Protein AF-A0A8J4R1T1-F1 (afdb_monomer_lite)

Secondary structure (DSSP, 8-state):
------------SSTTTTS-EEEEETTEEEEPPPHHHHHHHHHHHHHHHTT-SS---EE--SS-SSTTSSTTSTT--HHHHHHHHHHHHHHS--BTTB---EE---TT--SSS-GGGS-HHHHHHHHHHH--

Radius of gyration: 18.18 Å; chains: 1; bounding box: 49×25×58 Å

Sequence (132 aa):
MKGNGEKGERLTGGVTAQRKIHEHNKQVSLMRTMPDENKGFAEFIANKLYKSSSKICVCLPQKGFSALDVQGMPFYDLEATTTLINEPQRLIQTNEDRQDHYCLLTRACLIGAKAAEVSHAELELFRYGCYR

Foldseek 3Di:
DDDPPPQDFDQDPDPCRPWGWDPPDPVDIDTADDLVVLLVVLVVVLVVVVPDPAAAEDEADPAADAPQCHPPHSRPDPNSNVSNRVNNVVRNDCDPVRNRPHPPDDPPPPNPDDPVPCDVVSVVCVVVRRPD

pLDDT: mean 70.07, std 22.18, range [29.12, 97.0]

Organism: NCBI:txid60419

Structure (mmCIF, N/CA/C/O backbone):
data_AF-A0A8J4R1T1-F1
#
_entry.id   AF-A0A8J4R1T1-F1
#
loop_
_atom_site.group_PDB
_atom_site.id
_atom_site.type_symbol
_atom_site.label_atom_id
_atom_site.label_alt_id
_atom_site.label_comp_id
_atom_site.label_asym_id
_atom_site.label_entity_id
_atom_site.label_seq_id
_atom_site.pdbx_PDB_ins_code
_atom_site.Cartn_x
_atom_site.Cartn_y
_atom_site.Cartn_z
_atom_site.occupancy
_atom_site.B_iso_or_equiv
_atom_site.auth_seq_id
_atom_site.auth_comp_id
_atom_site.auth_asym_id
_atom_site.auth_atom_id
_atom_site.pdbx_PDB_model_num
ATOM 1 N N . MET A 1 1 ? 9.159 -6.091 -38.121 1.00 41.66 1 MET A N 1
ATOM 2 C CA . MET A 1 1 ? 10.026 -6.641 -37.055 1.00 41.66 1 MET A CA 1
ATOM 3 C C . MET A 1 1 ? 11.017 -5.574 -36.626 1.00 41.66 1 MET A C 1
ATOM 5 O O . MET A 1 1 ? 11.559 -4.907 -37.496 1.00 41.66 1 MET A O 1
ATOM 9 N N . LYS A 1 2 ? 11.278 -5.529 -35.314 1.00 34.31 2 LYS A N 1
ATOM 10 C CA . LYS A 1 2 ? 12.291 -4.760 -34.568 1.00 34.31 2 LYS A CA 1
ATOM 11 C C . LYS A 1 2 ? 11.867 -3.399 -34.012 1.00 34.31 2 LYS A C 1
ATOM 13 O O . LYS A 1 2 ? 11.555 -2.465 -34.737 1.00 34.31 2 LYS A O 1
ATOM 18 N N . GLY A 1 3 ? 11.941 -3.353 -32.685 1.00 29.12 3 GLY A N 1
ATOM 19 C CA . GLY A 1 3 ? 11.836 -2.177 -31.838 1.00 29.12 3 GLY A CA 1
ATOM 20 C C . GLY A 1 3 ? 11.421 -2.553 -30.415 1.00 29.12 3 GLY A C 1
ATOM 21 O O . GLY A 1 3 ? 10.490 -1.954 -29.896 1.00 29.12 3 GLY A O 1
ATOM 22 N N . ASN A 1 4 ? 12.038 -3.583 -29.812 1.00 33.50 4 ASN A N 1
ATOM 23 C CA . ASN A 1 4 ? 11.850 -3.876 -28.388 1.00 33.50 4 ASN A CA 1
ATOM 24 C C . ASN A 1 4 ? 12.400 -2.685 -27.598 1.00 33.50 4 ASN A C 1
ATOM 26 O O . ASN A 1 4 ? 13.606 -2.453 -27.584 1.00 33.50 4 ASN A O 1
ATOM 30 N N . GLY A 1 5 ? 11.504 -1.908 -26.993 1.00 33.84 5 GLY A N 1
ATOM 31 C CA . GLY A 1 5 ? 11.857 -0.828 -26.086 1.00 33.84 5 GLY A CA 1
ATOM 32 C C . GLY A 1 5 ? 12.301 -1.404 -24.749 1.00 33.84 5 GLY A C 1
ATOM 33 O O . GLY A 1 5 ? 11.493 -1.534 -23.834 1.00 33.84 5 GLY A O 1
ATOM 34 N N . GLU A 1 6 ? 13.579 -1.751 -24.643 1.00 42.53 6 GLU A N 1
ATOM 35 C CA . GLU A 1 6 ? 14.243 -1.981 -23.364 1.00 42.53 6 GLU A CA 1
ATOM 36 C C . GLU A 1 6 ? 14.293 -0.640 -22.616 1.00 42.53 6 GLU A C 1
ATOM 38 O O . GLU A 1 6 ? 15.135 0.219 -22.877 1.00 42.53 6 GLU A O 1
ATOM 43 N N . LYS A 1 7 ? 13.323 -0.401 -21.724 1.00 42.12 7 LYS A N 1
ATOM 44 C CA . LYS A 1 7 ? 13.373 0.746 -20.812 1.00 42.12 7 LYS A CA 1
ATOM 45 C C . LYS A 1 7 ? 14.429 0.448 -19.753 1.00 42.12 7 LYS A C 1
ATOM 47 O O . LYS A 1 7 ? 14.192 -0.346 -18.848 1.00 42.12 7 LYS A O 1
ATOM 52 N N . GLY A 1 8 ? 15.597 1.059 -19.943 1.00 41.41 8 GLY A N 1
ATOM 53 C CA . GLY A 1 8 ? 16.798 0.861 -19.145 1.00 41.41 8 GLY A CA 1
ATOM 54 C C . GLY A 1 8 ? 16.576 1.103 -17.656 1.00 41.41 8 GLY A C 1
ATOM 55 O O . GLY A 1 8 ? 16.234 2.202 -17.222 1.00 41.41 8 GLY A O 1
ATOM 56 N N . GLU A 1 9 ? 16.814 0.054 -16.883 1.00 48.34 9 GLU A N 1
ATOM 57 C CA . GLU A 1 9 ? 16.991 0.094 -15.441 1.00 48.34 9 GLU A CA 1
ATOM 58 C C . GLU A 1 9 ? 18.320 0.819 -15.153 1.00 48.34 9 GLU A C 1
ATOM 60 O O . GLU A 1 9 ? 19.384 0.383 -15.595 1.00 48.34 9 GLU A O 1
ATOM 65 N N . ARG A 1 10 ? 18.277 1.987 -14.496 1.00 51.31 10 ARG A N 1
ATOM 66 C CA . ARG A 1 10 ? 19.480 2.775 -14.175 1.00 51.31 10 ARG A CA 1
ATOM 67 C C . ARG A 1 10 ? 19.805 2.641 -12.689 1.00 51.31 10 ARG A C 1
ATOM 69 O O . ARG A 1 10 ? 19.069 3.153 -11.851 1.00 51.31 10 ARG A O 1
ATOM 76 N N . LEU A 1 11 ? 20.939 2.019 -12.376 1.00 51.34 11 LEU A N 1
ATOM 77 C CA . LEU A 1 11 ? 21.507 1.990 -11.025 1.00 51.34 11 LEU A CA 1
ATOM 78 C C . LEU A 1 11 ? 22.225 3.327 -10.760 1.00 51.34 11 LEU A C 1
ATOM 80 O O . LEU A 1 11 ? 23.216 3.639 -11.419 1.00 51.34 11 LEU A O 1
ATOM 84 N N . THR A 1 12 ? 21.717 4.161 -9.847 1.00 47.91 12 THR A N 1
ATOM 85 C CA . THR A 1 12 ? 22.292 5.489 -9.543 1.00 47.91 12 THR A CA 1
ATOM 86 C C . THR A 1 12 ? 23.113 5.466 -8.254 1.00 47.91 12 THR A C 1
ATOM 88 O O . THR A 1 12 ? 22.539 5.260 -7.194 1.00 47.91 12 THR A O 1
ATOM 91 N N . GLY A 1 13 ? 24.423 5.734 -8.295 1.00 44.62 13 GLY A N 1
ATOM 92 C CA . GLY A 1 13 ? 25.269 5.817 -7.091 1.00 44.62 13 GLY A CA 1
ATOM 93 C C . GLY A 1 13 ? 24.776 6.866 -6.076 1.00 44.62 13 GLY A C 1
ATOM 94 O O . GLY A 1 13 ? 24.790 8.057 -6.365 1.00 44.62 13 GLY A O 1
ATOM 95 N N . GLY A 1 14 ? 24.324 6.411 -4.903 1.00 56.72 14 GLY A N 1
ATOM 96 C CA . GLY A 1 14 ? 23.713 7.189 -3.815 1.00 56.72 14 GLY A CA 1
ATOM 97 C C . GLY A 1 14 ? 22.928 6.277 -2.853 1.00 56.72 14 GLY A C 1
ATOM 98 O O . GLY A 1 14 ? 22.893 5.067 -3.059 1.00 56.72 14 GLY A O 1
ATOM 99 N N . VAL A 1 15 ? 22.253 6.823 -1.828 1.00 62.31 15 VAL A N 1
ATOM 100 C CA . VAL A 1 15 ? 21.403 6.066 -0.859 1.00 62.31 15 VAL A CA 1
ATOM 101 C C . VAL A 1 15 ? 20.328 5.197 -1.550 1.00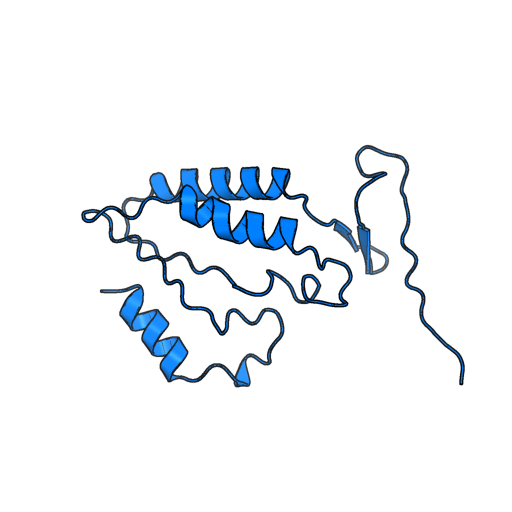 62.31 15 VAL A C 1
ATOM 103 O O . VAL A 1 15 ? 19.800 4.251 -0.976 1.00 62.31 15 VAL A O 1
ATOM 106 N N . THR A 1 16 ? 20.045 5.473 -2.821 1.00 60.56 16 THR A N 1
ATOM 107 C CA . THR A 1 16 ? 19.065 4.791 -3.669 1.00 60.56 16 THR A CA 1
ATOM 108 C C . THR A 1 16 ? 19.680 3.790 -4.657 1.00 60.56 16 THR A C 1
ATOM 110 O O . THR A 1 16 ? 18.952 3.215 -5.461 1.00 60.56 16 THR A O 1
ATOM 113 N N . ALA A 1 17 ? 20.999 3.560 -4.621 1.00 63.00 17 ALA A N 1
ATOM 114 C CA . ALA A 1 17 ? 21.745 2.840 -5.664 1.00 63.00 17 ALA A CA 1
ATOM 115 C C . ALA A 1 17 ? 21.340 1.390 -5.904 1.00 63.00 17 ALA A C 1
ATOM 117 O O . ALA A 1 17 ? 21.618 0.853 -6.972 1.00 63.00 17 ALA A O 1
ATOM 118 N N . GLN A 1 18 ? 20.684 0.770 -4.929 1.00 78.62 18 GLN A N 1
ATOM 119 C CA . GLN A 1 18 ? 20.233 -0.620 -4.990 1.00 78.62 18 GLN A CA 1
ATOM 120 C C . GLN A 1 18 ? 18.703 -0.722 -5.061 1.00 78.62 18 GLN A C 1
ATOM 122 O O . GLN A 1 18 ? 18.132 -1.785 -4.836 1.00 78.62 18 GLN A O 1
ATOM 127 N N . ARG A 1 19 ? 18.013 0.392 -5.328 1.00 87.12 19 ARG A N 1
ATOM 128 C CA . ARG A 1 19 ? 16.550 0.455 -5.358 1.00 87.12 19 ARG A CA 1
ATOM 129 C C . ARG A 1 19 ? 16.047 0.320 -6.787 1.00 87.12 19 ARG A C 1
ATOM 131 O O . ARG A 1 19 ? 16.652 0.834 -7.723 1.00 87.12 19 ARG A O 1
ATOM 138 N N . LYS A 1 20 ? 14.893 -0.325 -6.946 1.00 89.00 20 LYS A N 1
ATOM 139 C CA . LYS A 1 20 ? 14.223 -0.442 -8.242 1.00 89.00 20 LYS A CA 1
ATOM 140 C C . LYS A 1 20 ? 13.599 0.901 -8.623 1.00 89.00 20 LYS A C 1
ATOM 142 O O . LYS A 1 20 ? 12.664 1.357 -7.961 1.00 89.00 20 LYS A O 1
ATOM 147 N N . ILE A 1 21 ? 14.126 1.528 -9.673 1.00 91.56 21 ILE A N 1
ATOM 148 C CA . ILE A 1 21 ? 13.680 2.832 -10.175 1.00 91.56 21 ILE A CA 1
ATOM 149 C C . ILE A 1 21 ? 12.979 2.659 -11.522 1.00 91.56 21 ILE A C 1
ATOM 151 O O . ILE A 1 21 ? 13.470 1.964 -12.407 1.00 91.56 21 ILE A O 1
ATOM 155 N N . HIS A 1 22 ? 11.841 3.326 -11.688 1.00 90.62 22 HIS A N 1
ATOM 156 C CA . HIS A 1 22 ? 11.111 3.399 -12.947 1.00 90.62 22 HIS A CA 1
ATOM 157 C C . HIS A 1 22 ? 11.025 4.850 -13.424 1.00 90.62 22 HIS A C 1
ATOM 159 O O . HIS A 1 22 ? 10.413 5.689 -12.764 1.00 90.62 22 HIS A O 1
ATOM 165 N N . GLU A 1 23 ? 11.609 5.155 -14.583 1.00 92.75 23 GLU A N 1
ATOM 166 C CA . GLU A 1 23 ? 11.481 6.473 -15.208 1.00 92.75 23 GLU A CA 1
ATOM 167 C C . GLU A 1 23 ? 10.068 6.628 -15.792 1.00 92.75 23 GLU A C 1
ATOM 169 O O . GLU A 1 23 ? 9.731 6.039 -16.822 1.00 92.75 23 GLU A O 1
ATOM 174 N N . HIS A 1 24 ? 9.227 7.416 -15.119 1.00 89.69 24 HIS A N 1
ATOM 175 C CA . HIS A 1 24 ? 7.885 7.724 -15.604 1.00 89.69 24 HIS A CA 1
ATOM 176 C C . HIS A 1 24 ? 7.953 8.731 -16.760 1.00 89.69 24 HIS A C 1
ATOM 178 O O . HIS A 1 24 ? 7.275 8.571 -17.776 1.00 89.69 24 HIS A O 1
ATOM 184 N N . ASN A 1 25 ? 8.806 9.750 -16.619 1.00 91.75 25 ASN A N 1
ATOM 185 C CA . ASN A 1 25 ? 9.167 10.697 -17.670 1.00 91.75 25 ASN A CA 1
ATOM 186 C C . ASN A 1 25 ? 10.559 11.307 -17.391 1.00 91.75 25 ASN A C 1
ATOM 188 O O . ASN A 1 25 ? 11.153 11.051 -16.347 1.00 91.75 25 ASN A O 1
ATOM 192 N N . LYS A 1 26 ? 11.048 12.177 -18.287 1.00 92.81 26 LYS A N 1
ATOM 193 C CA . LYS A 1 26 ? 12.388 12.794 -18.179 1.00 92.81 26 LYS A CA 1
ATOM 194 C C . LYS A 1 26 ? 12.632 13.587 -16.885 1.00 92.81 26 LYS A C 1
ATOM 196 O O . LYS A 1 26 ? 13.782 13.843 -16.545 1.00 92.81 26 LYS A O 1
ATOM 201 N N . GLN A 1 27 ? 11.574 14.034 -16.210 1.00 94.69 27 GLN A N 1
ATOM 202 C CA . GLN A 1 27 ? 11.637 14.842 -14.987 1.00 94.69 27 GLN A CA 1
ATOM 203 C C . GLN A 1 27 ? 11.247 14.052 -13.729 1.00 94.69 27 GLN A C 1
ATOM 205 O O . GLN A 1 27 ? 11.523 14.506 -12.623 1.00 94.69 27 GLN A O 1
ATOM 210 N N . VAL A 1 28 ? 10.600 12.891 -13.877 1.00 93.12 28 VAL A N 1
ATOM 211 C CA . VAL A 1 28 ? 9.990 12.138 -12.777 1.00 93.12 28 VAL A CA 1
ATOM 212 C C . VAL A 1 28 ? 10.388 10.674 -12.856 1.00 93.12 28 VAL A C 1
ATOM 214 O O . VAL A 1 28 ? 10.076 9.961 -13.812 1.00 93.12 28 VAL A O 1
ATOM 217 N N . SER A 1 29 ? 11.015 10.209 -11.783 1.00 92.81 29 SER A N 1
ATOM 218 C CA . SER A 1 29 ? 11.308 8.800 -11.548 1.00 92.81 29 SER A CA 1
ATOM 219 C C . SER A 1 29 ? 10.569 8.319 -10.307 1.00 92.81 29 SER A C 1
ATOM 221 O O . SER A 1 29 ? 10.487 9.027 -9.306 1.00 92.81 29 SER A O 1
ATOM 223 N N . LEU A 1 30 ? 10.022 7.113 -10.385 1.00 93.56 30 LEU A N 1
ATOM 224 C CA . LEU A 1 30 ? 9.352 6.428 -9.290 1.00 93.56 30 LEU A CA 1
ATOM 225 C C . LEU A 1 30 ? 10.312 5.409 -8.680 1.00 93.56 30 LEU A C 1
ATOM 227 O O . LEU A 1 30 ? 11.119 4.817 -9.394 1.00 93.56 30 LEU A O 1
ATOM 231 N N . MET A 1 31 ? 10.188 5.153 -7.382 1.00 93.88 31 MET A N 1
ATOM 232 C CA . MET A 1 31 ? 10.978 4.151 -6.668 1.00 93.88 31 MET A CA 1
ATOM 233 C C . MET A 1 31 ? 10.062 3.096 -6.063 1.00 93.88 31 MET A C 1
ATOM 235 O O . MET A 1 31 ? 9.051 3.438 -5.448 1.00 93.88 31 MET A O 1
ATOM 239 N N . ARG A 1 32 ? 10.426 1.819 -6.206 1.00 93.75 32 ARG A N 1
ATOM 240 C CA . ARG A 1 32 ? 9.698 0.743 -5.536 1.00 93.75 32 ARG A CA 1
ATOM 241 C C . ARG A 1 32 ? 9.988 0.760 -4.037 1.00 93.75 32 ARG A C 1
ATOM 243 O O . ARG A 1 32 ? 11.147 0.811 -3.611 1.00 93.75 32 ARG A O 1
ATOM 250 N N . THR A 1 33 ? 8.916 0.698 -3.258 1.00 94.25 33 THR A N 1
ATOM 251 C CA . THR A 1 33 ? 8.959 0.497 -1.811 1.00 94.25 33 THR A CA 1
ATOM 252 C C . THR A 1 33 ? 9.324 -0.946 -1.470 1.00 94.25 33 THR A C 1
ATOM 254 O O . THR A 1 33 ? 8.933 -1.874 -2.177 1.00 94.25 33 THR A O 1
ATOM 257 N N . MET A 1 34 ? 10.092 -1.122 -0.401 1.00 94.06 34 MET A N 1
ATOM 258 C CA . MET A 1 34 ? 10.529 -2.418 0.117 1.00 94.06 34 MET A CA 1
ATOM 259 C C . MET A 1 34 ? 9.538 -2.949 1.165 1.00 94.06 34 MET A C 1
ATOM 261 O O . MET A 1 34 ? 8.814 -2.154 1.772 1.00 94.06 34 MET A O 1
ATOM 265 N N . PRO A 1 35 ? 9.526 -4.265 1.444 1.00 95.19 35 PRO A N 1
ATOM 266 C CA . PRO A 1 35 ? 8.670 -4.844 2.482 1.00 95.19 35 PRO A CA 1
ATOM 267 C C . PRO A 1 35 ? 8.793 -4.147 3.846 1.00 95.19 35 PRO A C 1
ATOM 269 O O . PRO A 1 35 ? 7.782 -3.834 4.470 1.00 95.19 35 PRO A O 1
ATOM 272 N N . ASP A 1 36 ? 10.008 -3.818 4.289 1.00 94.94 36 ASP A N 1
ATOM 273 C CA . ASP A 1 36 ? 10.212 -3.163 5.589 1.00 94.94 36 ASP A CA 1
ATOM 274 C C . ASP A 1 36 ? 9.694 -1.719 5.633 1.00 94.94 36 ASP A C 1
ATOM 276 O O . ASP A 1 36 ? 9.164 -1.274 6.650 1.00 94.94 36 ASP A O 1
ATOM 280 N N . GLU A 1 37 ? 9.754 -0.995 4.516 1.00 95.50 37 GLU A N 1
ATOM 281 C CA . GLU A 1 37 ? 9.121 0.324 4.416 1.00 95.50 37 GLU A CA 1
ATOM 282 C C . GLU A 1 37 ? 7.597 0.200 4.453 1.00 95.50 37 GLU A C 1
ATOM 284 O O . GLU A 1 37 ? 6.927 0.999 5.105 1.00 95.50 37 GLU A O 1
ATOM 289 N N . ASN A 1 38 ? 7.046 -0.838 3.813 1.00 96.06 38 ASN A N 1
ATOM 290 C CA . ASN A 1 38 ? 5.614 -1.114 3.836 1.00 96.06 38 ASN A CA 1
ATOM 291 C C . ASN A 1 38 ? 5.111 -1.443 5.254 1.00 96.06 38 ASN A C 1
ATOM 293 O O . ASN A 1 38 ? 4.017 -1.001 5.609 1.00 96.06 38 ASN A O 1
ATOM 297 N N . LYS A 1 39 ? 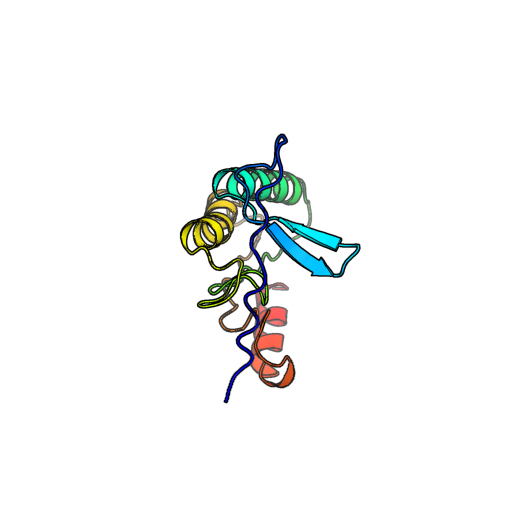5.912 -2.128 6.087 1.00 96.38 39 LYS A N 1
ATOM 298 C CA . LYS A 1 39 ? 5.629 -2.286 7.530 1.00 96.38 39 LYS A CA 1
ATOM 299 C C . LYS A 1 39 ? 5.552 -0.925 8.223 1.00 96.38 39 LYS A C 1
ATOM 301 O O . LYS A 1 39 ? 4.570 -0.637 8.901 1.00 96.38 39 LYS A O 1
ATOM 306 N N . GLY A 1 40 ? 6.533 -0.053 7.980 1.00 97.00 40 GLY A N 1
ATOM 307 C CA . GLY A 1 40 ? 6.536 1.310 8.519 1.00 97.00 40 GLY A CA 1
ATOM 308 C C . GLY A 1 40 ? 5.311 2.130 8.093 1.00 97.00 40 GLY A C 1
ATOM 309 O O . GLY A 1 40 ? 4.736 2.861 8.901 1.00 97.00 40 GLY A O 1
ATOM 310 N N . PHE A 1 41 ? 4.846 1.978 6.848 1.00 95.75 41 PHE A N 1
ATOM 311 C CA . PHE A 1 41 ? 3.606 2.612 6.389 1.00 95.75 41 PHE A CA 1
ATOM 312 C C . PHE A 1 41 ? 2.377 2.057 7.105 1.00 95.75 41 PHE A C 1
ATOM 314 O O . PHE A 1 41 ? 1.520 2.835 7.524 1.00 95.75 41 PHE A O 1
ATOM 321 N N . ALA A 1 42 ? 2.297 0.739 7.282 1.00 93.69 42 ALA A N 1
ATOM 322 C CA . ALA A 1 42 ? 1.208 0.102 8.009 1.00 93.69 42 ALA A CA 1
ATOM 323 C C . ALA A 1 42 ? 1.134 0.590 9.463 1.00 93.69 42 ALA A C 1
ATOM 325 O O . ALA A 1 42 ? 0.061 0.978 9.923 1.00 93.69 42 ALA A O 1
ATOM 326 N N . GLU A 1 43 ? 2.272 0.665 10.156 1.00 94.88 43 GLU A N 1
ATOM 327 C CA . GLU A 1 43 ? 2.371 1.222 11.510 1.00 94.88 43 GLU A CA 1
ATOM 328 C C . GLU A 1 43 ? 1.952 2.688 11.558 1.00 94.88 43 GLU A C 1
ATOM 330 O O . GLU A 1 43 ? 1.185 3.094 12.434 1.00 94.88 43 GLU A O 1
ATOM 335 N N . PHE A 1 44 ? 2.414 3.499 10.607 1.00 95.25 44 PHE A N 1
ATOM 336 C CA . PHE A 1 44 ? 2.030 4.903 10.526 1.00 95.25 44 PHE A CA 1
ATOM 337 C C . PHE A 1 44 ? 0.516 5.072 10.341 1.00 95.25 44 PHE A C 1
ATOM 339 O O . PHE A 1 44 ? -0.104 5.863 11.056 1.00 95.25 44 PHE A O 1
ATOM 346 N N . ILE A 1 45 ? -0.082 4.314 9.416 1.00 91.00 45 ILE A N 1
ATOM 347 C CA . ILE A 1 45 ? -1.522 4.341 9.144 1.00 91.00 45 ILE A CA 1
ATOM 348 C C . ILE A 1 45 ? -2.289 3.879 10.384 1.00 91.00 45 ILE A C 1
ATOM 350 O O . ILE A 1 45 ? -3.133 4.623 10.883 1.00 91.00 45 ILE A O 1
ATOM 354 N N . ALA A 1 46 ? -1.958 2.712 10.939 1.00 88.75 46 ALA A N 1
ATOM 355 C CA . ALA A 1 46 ? -2.635 2.151 12.105 1.00 88.75 46 ALA A CA 1
ATOM 356 C C . ALA A 1 46 ? -2.611 3.110 13.304 1.00 88.75 46 ALA A C 1
ATOM 358 O O . ALA A 1 46 ? -3.646 3.369 13.917 1.00 88.75 46 ALA A O 1
ATOM 359 N N . ASN A 1 47 ? -1.462 3.734 13.577 1.00 89.88 47 ASN A N 1
ATOM 360 C CA . ASN A 1 47 ? -1.318 4.721 14.648 1.00 89.88 47 ASN A CA 1
ATOM 361 C C . ASN A 1 47 ? -2.203 5.960 14.462 1.00 89.88 47 ASN A C 1
ATOM 363 O O . ASN A 1 47 ? -2.585 6.605 15.444 1.00 89.88 47 ASN A O 1
ATOM 367 N N . LYS A 1 48 ? -2.505 6.342 13.217 1.00 88.75 48 LYS A N 1
ATOM 368 C CA . LYS A 1 48 ? -3.424 7.448 12.922 1.00 88.75 48 LYS A CA 1
ATOM 369 C C . LYS A 1 48 ? -4.873 7.019 13.096 1.00 88.75 48 LYS A C 1
ATOM 371 O O . LYS A 1 48 ? -5.624 7.747 13.740 1.00 88.75 48 LYS A O 1
ATOM 376 N N . LEU A 1 49 ? -5.242 5.846 12.586 1.00 85.38 49 LEU A N 1
ATOM 377 C CA . LEU A 1 49 ? -6.605 5.324 12.703 1.00 85.38 49 LEU A CA 1
ATOM 378 C C . LEU A 1 49 ? -6.985 5.059 14.162 1.00 85.38 49 LEU A C 1
ATOM 380 O O . LEU A 1 49 ? -8.066 5.447 14.589 1.00 85.38 49 LEU A O 1
ATOM 384 N N . TYR A 1 50 ? -6.051 4.543 14.964 1.00 84.00 50 TYR A N 1
ATOM 385 C CA . TYR A 1 50 ? -6.244 4.316 16.397 1.00 84.00 50 TYR A CA 1
ATOM 386 C C . TYR A 1 50 ? -6.683 5.574 17.173 1.00 84.00 50 TYR A C 1
ATOM 388 O O . TYR A 1 50 ? -7.423 5.488 18.157 1.00 84.00 50 TYR A O 1
ATOM 396 N N . LYS A 1 51 ? -6.242 6.759 16.729 1.00 84.19 51 LYS A N 1
ATOM 397 C CA . LYS A 1 51 ? -6.559 8.054 17.357 1.00 84.19 51 LYS A CA 1
ATOM 398 C C . LYS A 1 51 ? -7.905 8.631 16.917 1.00 84.19 51 LYS A C 1
ATOM 400 O O . LYS A 1 51 ? -8.317 9.655 17.456 1.00 84.19 51 LYS A O 1
ATOM 405 N N . SER A 1 52 ? -8.567 8.022 15.937 1.00 81.06 52 SER A N 1
ATOM 406 C CA . SER A 1 52 ? -9.886 8.455 15.492 1.00 81.06 52 SER A CA 1
ATOM 407 C C . SER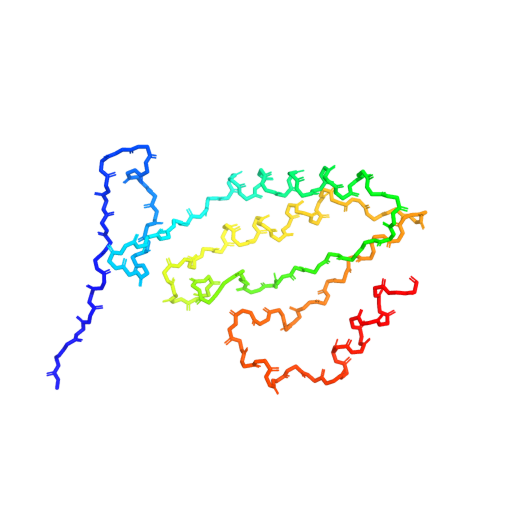 A 1 52 ? -10.957 8.108 16.522 1.00 81.06 52 SER A C 1
ATOM 409 O O . SER A 1 52 ? -10.937 7.040 17.131 1.00 81.06 52 SER A O 1
ATOM 411 N N . SER A 1 53 ? -11.920 9.012 16.686 1.00 77.19 53 SER A N 1
ATOM 412 C CA . SER A 1 53 ? -13.140 8.808 17.474 1.00 77.19 53 SER A CA 1
ATOM 413 C C . SER A 1 53 ? -14.356 8.421 16.622 1.00 77.19 53 SER A C 1
ATOM 415 O O . SER A 1 53 ? -15.428 8.177 17.166 1.00 77.19 53 SER A O 1
ATOM 417 N N . SER A 1 54 ? -14.212 8.395 15.293 1.00 74.75 54 SER A N 1
ATOM 418 C CA . SER A 1 54 ? -15.275 8.039 14.343 1.00 74.75 54 SER A CA 1
ATOM 419 C C . SER A 1 54 ? -15.052 6.643 13.769 1.00 74.75 54 SER A C 1
ATOM 421 O O . SER A 1 54 ? -13.900 6.232 13.627 1.00 74.75 54 SER A O 1
ATOM 423 N N . LYS A 1 55 ? -16.143 5.960 13.386 1.00 73.19 55 LYS A N 1
ATOM 424 C CA . LYS A 1 55 ? -16.090 4.683 12.653 1.00 73.19 55 LYS A CA 1
ATOM 425 C C . LYS A 1 55 ? -15.290 4.854 11.357 1.00 73.19 55 LYS A C 1
ATOM 427 O O . LYS A 1 55 ? -15.541 5.803 10.609 1.00 73.19 55 LYS A O 1
ATOM 432 N N . ILE A 1 56 ? -14.353 3.946 11.089 1.00 73.19 56 ILE A N 1
ATOM 433 C CA . ILE A 1 56 ? -13.510 3.976 9.889 1.00 73.19 56 ILE A CA 1
ATOM 434 C C . ILE A 1 56 ? -13.608 2.653 9.138 1.00 73.19 56 ILE A C 1
ATOM 436 O O . ILE A 1 56 ? -13.635 1.577 9.719 1.00 73.19 56 ILE A O 1
ATOM 440 N N . CYS A 1 57 ? -13.593 2.744 7.813 1.00 74.81 57 CYS A N 1
ATOM 441 C CA . CYS A 1 57 ? -13.539 1.598 6.923 1.00 74.81 57 CYS A CA 1
ATOM 442 C C . CYS A 1 57 ? -12.214 1.623 6.155 1.00 74.81 57 CYS A C 1
ATOM 444 O O . CYS A 1 57 ? -11.919 2.606 5.471 1.00 74.81 57 CYS A O 1
ATOM 446 N N . VAL A 1 58 ? -11.414 0.559 6.254 1.00 74.94 58 VAL A N 1
ATOM 447 C CA . VAL A 1 58 ? -10.160 0.417 5.495 1.00 74.94 58 VAL A CA 1
ATOM 448 C C . VAL A 1 58 ? -10.347 -0.632 4.412 1.00 74.94 58 VAL A C 1
ATOM 450 O O . VAL A 1 58 ? -10.734 -1.764 4.695 1.00 74.94 58 VAL A O 1
ATOM 453 N N . CYS A 1 59 ? -10.060 -0.248 3.170 1.00 76.94 59 CYS A N 1
ATOM 454 C CA . CYS A 1 59 ? -10.170 -1.116 2.002 1.00 76.94 59 CYS A CA 1
ATOM 455 C C . CYS A 1 59 ? -8.784 -1.372 1.428 1.00 76.94 59 CYS A C 1
ATOM 457 O O . CYS A 1 59 ? -8.056 -0.427 1.120 1.00 76.94 59 CYS A O 1
ATOM 459 N N . LEU A 1 60 ? -8.428 -2.647 1.291 1.00 78.00 60 LEU A N 1
ATOM 460 C CA . LEU A 1 60 ? -7.115 -3.068 0.818 1.00 78.00 60 LEU A CA 1
ATOM 461 C C . LEU A 1 60 ? -7.261 -3.888 -0.471 1.00 78.00 60 LEU A C 1
ATOM 463 O O . LEU A 1 60 ? -8.028 -4.856 -0.486 1.00 78.00 60 LEU A O 1
ATOM 467 N N . PRO A 1 61 ? -6.529 -3.541 -1.545 1.00 78.12 61 PRO A N 1
ATOM 468 C CA . PRO A 1 61 ? -6.508 -4.337 -2.764 1.00 78.12 61 PRO A CA 1
ATOM 469 C C . PRO A 1 61 ? -5.901 -5.714 -2.504 1.00 78.12 61 PRO A C 1
ATOM 471 O O . PRO A 1 61 ? -4.915 -5.833 -1.790 1.00 78.12 61 PRO A O 1
ATOM 474 N N . GLN A 1 62 ? -6.422 -6.754 -3.159 1.00 75.50 62 GLN A N 1
ATOM 475 C CA . GLN A 1 62 ? -5.857 -8.108 -3.051 1.00 75.50 62 GLN A CA 1
ATOM 476 C C . GLN A 1 62 ? -4.746 -8.407 -4.068 1.00 75.50 62 GLN A C 1
ATOM 478 O O . GLN A 1 62 ? -4.020 -9.383 -3.909 1.00 75.50 62 GLN A O 1
ATOM 483 N N . LYS A 1 63 ? -4.648 -7.625 -5.152 1.00 75.12 63 LYS A N 1
ATOM 484 C CA . LYS A 1 63 ? -3.821 -7.968 -6.328 1.00 75.12 63 LYS A CA 1
ATOM 485 C C . LYS A 1 63 ? -2.688 -6.987 -6.635 1.00 75.12 63 LYS A C 1
ATOM 487 O O . LYS A 1 63 ? -1.939 -7.246 -7.570 1.00 75.12 63 LYS A O 1
ATOM 492 N N . GLY A 1 64 ? -2.585 -5.884 -5.896 1.00 81.25 64 GLY A N 1
ATOM 493 C CA . GLY A 1 64 ? -1.591 -4.838 -6.144 1.00 81.25 64 GLY A CA 1
ATOM 494 C C . GLY A 1 64 ? -2.116 -3.434 -5.866 1.00 81.25 64 GLY A C 1
ATOM 495 O O . GLY A 1 64 ? -3.317 -3.179 -5.950 1.00 81.25 64 GLY A O 1
ATOM 496 N N . PHE A 1 65 ? -1.204 -2.514 -5.548 1.00 86.69 65 PHE A N 1
ATOM 497 C CA . PHE A 1 65 ? -1.531 -1.124 -5.195 1.00 86.69 65 PHE A CA 1
ATOM 498 C C . PHE A 1 65 ? -1.320 -0.127 -6.337 1.00 86.69 65 PHE A C 1
ATOM 500 O O . PHE A 1 65 ? -1.488 1.077 -6.153 1.00 86.69 65 PHE A O 1
ATOM 507 N N . SER A 1 66 ? -0.912 -0.577 -7.521 1.00 87.25 66 SER A N 1
ATOM 508 C CA . SER A 1 66 ? -0.773 0.306 -8.675 1.00 87.25 66 SER A CA 1
ATOM 509 C C . SER A 1 66 ? -0.842 -0.460 -9.988 1.00 87.25 66 SER A C 1
ATOM 511 O O . SER A 1 66 ? -0.610 -1.665 -10.021 1.00 87.25 66 SER A O 1
ATOM 513 N N . ALA A 1 67 ? -1.037 0.259 -11.094 1.00 87.19 67 ALA A N 1
ATOM 514 C CA . ALA A 1 67 ? -0.918 -0.316 -12.433 1.00 87.19 67 ALA A CA 1
ATOM 515 C C . ALA A 1 67 ? 0.505 -0.834 -12.731 1.00 87.19 67 ALA A C 1
ATOM 517 O O . ALA A 1 67 ? 0.689 -1.617 -13.656 1.00 87.19 67 ALA A O 1
ATOM 518 N N . LEU A 1 68 ? 1.512 -0.398 -11.961 1.00 88.31 68 LEU A N 1
ATOM 519 C CA . LEU A 1 68 ? 2.884 -0.898 -12.051 1.00 88.31 68 LEU A CA 1
ATOM 520 C C . LEU A 1 68 ? 3.125 -2.119 -11.148 1.00 88.31 68 LEU A C 1
ATOM 522 O O . LEU A 1 68 ? 4.138 -2.792 -11.313 1.00 88.31 68 LEU A O 1
ATOM 526 N N . ASP A 1 69 ? 2.218 -2.401 -10.213 1.00 89.12 69 ASP A N 1
ATOM 527 C CA . ASP A 1 69 ? 2.325 -3.432 -9.176 1.00 89.12 69 ASP A CA 1
ATOM 528 C C . ASP A 1 69 ? 1.410 -4.622 -9.489 1.00 89.12 69 ASP A C 1
ATOM 530 O O . ASP A 1 69 ? 0.570 -5.028 -8.695 1.00 89.12 69 ASP A O 1
ATOM 534 N N . VAL A 1 70 ? 1.536 -5.142 -10.709 1.00 88.12 70 VAL A N 1
ATOM 535 C CA . VAL A 1 70 ? 0.806 -6.314 -11.209 1.00 88.12 70 VAL A CA 1
ATOM 536 C C . VAL A 1 70 ? 1.749 -7.170 -12.044 1.00 88.12 70 VAL A C 1
ATOM 538 O O . VAL A 1 70 ? 2.722 -6.657 -12.594 1.00 88.12 70 VAL A O 1
ATOM 541 N N . GLN A 1 71 ? 1.483 -8.472 -12.154 1.00 87.12 71 GLN A N 1
ATOM 542 C CA . GLN A 1 71 ? 2.386 -9.410 -12.825 1.00 87.12 71 GLN A CA 1
ATOM 543 C C . GLN A 1 71 ? 2.834 -8.910 -14.210 1.00 87.12 71 GLN A C 1
ATOM 545 O O . GLN A 1 71 ? 2.018 -8.526 -15.044 1.00 87.12 71 GLN A O 1
ATOM 550 N N . GLY A 1 72 ? 4.149 -8.929 -14.450 1.00 88.62 72 GLY A N 1
ATOM 551 C CA . GLY A 1 72 ? 4.762 -8.456 -15.697 1.00 88.62 72 GLY A CA 1
ATOM 552 C C . GLY A 1 72 ? 5.045 -6.950 -15.753 1.00 88.62 72 GLY A C 1
ATOM 553 O O . GLY A 1 72 ? 5.662 -6.497 -16.714 1.00 88.62 72 GLY A O 1
ATOM 554 N N . MET A 1 73 ? 4.648 -6.179 -14.737 1.00 90.62 73 MET A N 1
ATOM 555 C CA . MET A 1 73 ? 4.910 -4.739 -14.659 1.00 90.62 73 MET A CA 1
ATOM 556 C C . MET A 1 73 ? 6.141 -4.403 -13.800 1.00 90.62 73 MET A C 1
ATOM 558 O O . MET A 1 73 ? 6.575 -5.219 -12.979 1.00 90.62 73 MET A O 1
ATOM 562 N N . PRO A 1 74 ? 6.725 -3.194 -13.955 1.00 90.31 74 PRO A N 1
ATOM 563 C CA . PRO A 1 74 ? 8.010 -2.852 -13.352 1.00 90.31 74 PRO A CA 1
ATOM 564 C C . PRO A 1 74 ? 8.052 -2.943 -11.829 1.00 90.31 74 PRO A C 1
ATOM 566 O O . PRO A 1 74 ? 9.115 -3.198 -11.287 1.00 90.31 74 PRO A O 1
ATOM 569 N N . PHE A 1 75 ? 6.949 -2.741 -11.114 1.00 93.50 75 PHE A N 1
ATOM 570 C CA . PHE A 1 75 ? 6.916 -2.748 -9.646 1.00 93.50 75 PHE A CA 1
ATOM 571 C C . PHE A 1 75 ? 6.301 -4.013 -9.054 1.00 93.50 75 PHE A C 1
ATOM 573 O O . PHE A 1 75 ? 6.165 -4.079 -7.833 1.00 93.50 75 PHE A O 1
ATOM 580 N N . TYR A 1 76 ? 6.010 -5.020 -9.885 1.00 91.75 76 TYR A N 1
ATOM 581 C CA . TYR A 1 76 ? 5.503 -6.296 -9.402 1.00 91.75 76 TYR A CA 1
ATOM 582 C C . TYR A 1 76 ? 6.465 -6.927 -8.403 1.00 91.75 76 TYR A C 1
ATOM 584 O O . TYR A 1 76 ? 7.595 -7.286 -8.745 1.00 91.75 76 TYR A O 1
ATOM 592 N N . ASP A 1 77 ? 5.983 -7.043 -7.174 1.00 91.88 77 ASP A N 1
ATOM 593 C CA . ASP A 1 77 ? 6.677 -7.658 -6.056 1.00 91.88 77 ASP A CA 1
ATOM 594 C C . ASP A 1 77 ? 5.619 -8.242 -5.115 1.00 91.88 77 ASP A C 1
ATOM 596 O O . ASP A 1 77 ? 4.856 -7.511 -4.471 1.00 91.88 77 ASP A O 1
ATOM 600 N N . LEU A 1 78 ? 5.542 -9.573 -5.084 1.00 91.81 78 LEU A N 1
ATOM 601 C CA . LEU A 1 78 ? 4.543 -10.290 -4.301 1.00 91.81 78 LEU A CA 1
ATOM 602 C C . LEU A 1 78 ? 4.771 -10.115 -2.796 1.00 91.81 78 LEU A C 1
ATOM 604 O O . LEU A 1 78 ? 3.800 -9.995 -2.050 1.00 91.81 78 LEU A O 1
ATOM 608 N N . GLU A 1 79 ? 6.027 -10.073 -2.351 1.00 94.25 79 GLU A N 1
ATOM 609 C CA . GLU A 1 79 ? 6.375 -9.933 -0.938 1.00 94.25 79 GLU A CA 1
ATOM 610 C C . GLU A 1 79 ? 6.025 -8.531 -0.443 1.00 94.25 79 GLU A C 1
ATOM 612 O O . GLU A 1 79 ? 5.321 -8.381 0.559 1.00 94.25 79 GLU A O 1
ATOM 617 N N . ALA A 1 80 ? 6.435 -7.497 -1.183 1.00 93.12 80 ALA A N 1
ATOM 618 C CA . ALA A 1 80 ? 6.122 -6.117 -0.834 1.00 93.12 80 ALA A CA 1
ATOM 619 C C . ALA A 1 80 ? 4.602 -5.877 -0.810 1.00 93.12 80 ALA A C 1
ATOM 621 O O . ALA A 1 80 ? 4.090 -5.277 0.139 1.00 93.12 80 ALA A O 1
ATOM 622 N N . THR A 1 81 ? 3.875 -6.386 -1.812 1.00 91.62 81 THR A N 1
ATOM 623 C CA . THR A 1 81 ? 2.409 -6.268 -1.896 1.00 91.62 81 THR A CA 1
ATOM 624 C C . THR A 1 81 ? 1.726 -6.962 -0.726 1.00 91.62 81 THR A C 1
ATOM 626 O O . THR A 1 81 ? 0.918 -6.349 -0.031 1.00 91.62 81 THR A O 1
ATOM 629 N N . THR A 1 82 ? 2.085 -8.221 -0.468 1.00 91.56 82 THR A N 1
ATOM 630 C CA . THR A 1 82 ? 1.505 -9.014 0.624 1.00 91.56 82 THR A CA 1
ATOM 631 C C . THR A 1 82 ? 1.795 -8.378 1.979 1.00 91.56 82 THR A C 1
ATOM 633 O O . THR A 1 82 ? 0.910 -8.315 2.826 1.00 91.56 82 THR A O 1
ATOM 636 N N . THR A 1 83 ? 2.995 -7.827 2.170 1.00 94.62 83 THR A N 1
ATOM 637 C CA . THR A 1 83 ? 3.360 -7.121 3.406 1.00 94.62 83 THR A CA 1
ATOM 638 C C . THR A 1 83 ? 2.464 -5.907 3.640 1.00 94.62 83 THR A C 1
ATOM 640 O O . THR A 1 83 ? 1.936 -5.734 4.735 1.00 94.62 83 THR A O 1
ATOM 643 N N . LEU A 1 84 ? 2.226 -5.091 2.607 1.00 92.06 84 LEU A N 1
ATOM 644 C CA . LEU A 1 84 ? 1.378 -3.901 2.728 1.00 92.06 84 LEU A CA 1
ATOM 645 C C . LEU A 1 84 ? -0.114 -4.236 2.900 1.00 92.06 84 LEU A C 1
ATOM 647 O O . LEU A 1 84 ? -0.863 -3.402 3.397 1.00 92.06 84 LEU A O 1
ATOM 651 N N . ILE A 1 85 ? -0.555 -5.435 2.515 1.00 89.56 85 ILE A N 1
ATOM 652 C CA . ILE A 1 85 ? -1.919 -5.917 2.782 1.00 89.56 85 ILE A CA 1
ATOM 653 C C . ILE A 1 85 ? -2.027 -6.457 4.212 1.00 89.56 85 ILE A C 1
ATOM 655 O O . ILE A 1 85 ? -2.937 -6.084 4.950 1.00 89.56 85 ILE A O 1
ATOM 659 N N . ASN A 1 86 ? -1.091 -7.316 4.614 1.00 90.50 86 ASN A N 1
ATOM 660 C CA . ASN A 1 86 ? -1.194 -8.076 5.857 1.00 90.50 86 ASN A CA 1
ATOM 661 C C . ASN A 1 86 ? -0.850 -7.241 7.096 1.00 90.50 86 ASN A C 1
ATOM 663 O O . ASN A 1 86 ? -1.463 -7.422 8.146 1.00 90.50 86 ASN A O 1
ATOM 667 N N . GLU A 1 87 ? 0.117 -6.325 7.011 1.00 93.06 87 GLU A N 1
ATOM 668 C CA . GLU A 1 87 ? 0.531 -5.545 8.183 1.00 93.06 87 GLU A CA 1
ATOM 669 C C . GLU A 1 87 ? -0.563 -4.597 8.686 1.00 93.06 87 GLU A C 1
ATOM 671 O O . GLU A 1 87 ? -0.827 -4.611 9.890 1.00 93.06 87 GLU A O 1
ATOM 676 N N . PRO A 1 88 ? -1.280 -3.834 7.833 1.00 88.38 88 PRO A N 1
ATOM 677 C CA . PRO A 1 88 ? -2.420 -3.058 8.303 1.00 88.38 88 PRO A CA 1
ATOM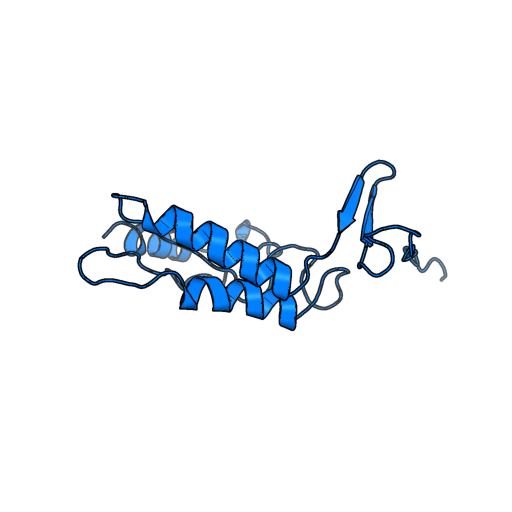 678 C C . PRO A 1 88 ? -3.493 -3.946 8.934 1.00 88.38 88 PRO A C 1
ATOM 680 O O . PRO A 1 88 ? -3.969 -3.597 10.009 1.00 88.38 88 PRO A O 1
ATOM 683 N N . GLN A 1 89 ? -3.803 -5.105 8.326 1.00 85.44 89 GLN A N 1
ATOM 684 C CA . GLN A 1 89 ? -4.762 -6.090 8.856 1.00 85.44 89 GLN A CA 1
ATOM 685 C C . GLN A 1 89 ? -4.393 -6.584 10.260 1.00 85.44 89 GLN A C 1
ATOM 687 O O . GLN A 1 89 ? -5.262 -6.807 11.100 1.00 85.44 89 GLN A O 1
ATOM 692 N N . ARG A 1 90 ? -3.095 -6.762 10.519 1.00 87.88 90 ARG A N 1
ATOM 693 C CA . ARG A 1 90 ? -2.576 -7.182 11.823 1.00 87.88 90 ARG A CA 1
ATOM 694 C C . ARG A 1 90 ? -2.637 -6.061 12.861 1.00 87.88 90 ARG A C 1
ATOM 696 O O . ARG A 1 90 ? -2.845 -6.332 14.041 1.00 87.88 90 ARG A O 1
ATOM 703 N N . LEU A 1 91 ? -2.377 -4.824 12.440 1.00 88.81 91 LEU A N 1
ATOM 704 C CA . LEU A 1 91 ? -2.173 -3.685 13.336 1.00 88.81 91 LEU A CA 1
ATOM 705 C C . LEU A 1 91 ? -3.460 -2.948 13.705 1.00 88.81 91 LEU A C 1
ATOM 707 O O . LEU A 1 91 ? -3.568 -2.449 14.825 1.00 88.81 91 LEU A O 1
ATOM 711 N N . ILE A 1 92 ? -4.428 -2.851 12.795 1.00 82.06 92 ILE A N 1
ATOM 712 C CA . ILE A 1 92 ? -5.703 -2.193 13.086 1.00 82.06 92 ILE A CA 1
ATOM 713 C C . ILE A 1 92 ? -6.611 -3.264 13.717 1.00 82.06 92 ILE A C 1
ATOM 715 O O . ILE A 1 92 ? -7.079 -4.187 13.059 1.00 82.06 92 ILE A O 1
ATOM 719 N N . GLN A 1 93 ? -6.794 -3.221 15.034 1.00 64.50 93 GLN A N 1
ATOM 720 C CA . GLN A 1 93 ? -7.635 -4.194 15.735 1.00 64.50 93 GLN A CA 1
ATOM 721 C C . GLN A 1 93 ? -9.111 -3.859 15.505 1.00 64.50 93 GLN A C 1
ATOM 723 O O . GLN A 1 93 ? -9.535 -2.744 15.796 1.00 64.50 93 GLN A O 1
ATOM 728 N N . THR A 1 94 ? -9.907 -4.821 15.037 1.00 59.72 94 THR A N 1
ATOM 729 C CA . THR A 1 94 ? -11.369 -4.701 15.072 1.00 59.72 94 THR A CA 1
ATOM 730 C C . THR A 1 94 ? -11.825 -4.844 16.516 1.00 59.72 94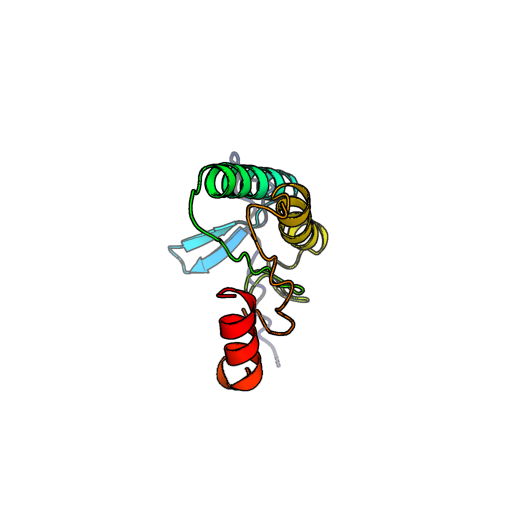 THR A C 1
ATOM 732 O O . THR A 1 94 ? -11.647 -5.916 17.095 1.00 59.72 94 THR A O 1
ATOM 735 N N . ASN A 1 95 ? -12.391 -3.801 17.115 1.00 50.75 95 ASN A N 1
ATOM 736 C CA . ASN A 1 95 ? -12.963 -3.900 18.456 1.00 50.75 95 ASN A CA 1
ATOM 737 C C . ASN A 1 95 ? -14.492 -3.813 18.364 1.00 50.75 95 ASN A C 1
ATOM 739 O O . ASN A 1 95 ? -15.008 -3.045 17.566 1.00 50.75 95 ASN A O 1
ATOM 743 N N . GLU A 1 96 ? -15.245 -4.578 19.151 1.00 50.94 96 GLU A N 1
ATOM 744 C CA . GLU A 1 96 ? -16.718 -4.592 19.049 1.00 50.94 96 GLU A CA 1
ATOM 745 C C . GLU A 1 96 ? -17.337 -3.205 19.338 1.00 50.94 96 GLU A C 1
ATOM 747 O O . GLU A 1 96 ? -18.340 -2.837 18.727 1.00 50.94 96 GLU A O 1
ATOM 752 N N . ASP A 1 97 ? -16.667 -2.391 20.165 1.00 51.06 97 ASP A N 1
ATOM 753 C CA . ASP A 1 97 ? -17.056 -1.009 20.501 1.00 51.06 97 ASP A CA 1
ATOM 754 C C . ASP A 1 97 ? -16.647 0.036 19.446 1.00 51.06 97 ASP A C 1
ATOM 756 O O . ASP A 1 97 ? -17.192 1.142 19.392 1.00 51.06 97 ASP A O 1
ATOM 760 N N . ARG A 1 98 ? -15.677 -0.301 18.589 1.00 53.50 98 ARG A N 1
ATOM 761 C CA . ARG A 1 98 ? -15.254 0.499 17.436 1.00 53.50 98 ARG A CA 1
ATOM 762 C C . ARG A 1 98 ? -15.371 -0.397 16.222 1.00 53.50 98 ARG A C 1
ATOM 764 O O . ARG A 1 98 ? -14.410 -1.080 15.889 1.00 53.50 98 ARG A O 1
ATOM 771 N N . GLN A 1 99 ? -16.546 -0.412 15.591 1.00 45.81 99 GLN A N 1
ATOM 772 C CA . GLN A 1 99 ? -16.767 -1.072 14.299 1.00 45.81 99 GLN A CA 1
ATOM 773 C C . GLN A 1 99 ? -15.871 -0.443 13.220 1.00 45.81 99 GLN A C 1
ATOM 775 O O . GLN A 1 99 ? -16.325 0.266 12.326 1.00 45.81 99 GLN A O 1
ATOM 780 N N . ASP A 1 100 ? -14.576 -0.708 13.313 1.00 48.22 100 ASP A N 1
ATOM 781 C CA . ASP A 1 100 ? -13.604 -0.563 12.260 1.00 48.22 100 ASP A CA 1
ATOM 782 C C . ASP A 1 100 ? -13.832 -1.786 11.378 1.00 48.22 100 ASP A C 1
ATOM 784 O O . ASP A 1 100 ? -13.141 -2.801 11.463 1.00 48.22 100 ASP A O 1
ATOM 788 N N . HIS A 1 101 ? -14.925 -1.764 10.613 1.00 49.53 101 HIS A N 1
ATOM 789 C CA . HIS A 1 101 ? -15.195 -2.827 9.664 1.00 49.53 101 HIS A CA 1
ATOM 790 C C . HIS A 1 101 ? -14.072 -2.801 8.629 1.00 49.53 101 HIS A C 1
ATOM 792 O O . HIS A 1 101 ? -14.007 -1.921 7.766 1.00 49.53 101 HIS A O 1
ATOM 798 N N . TYR A 1 102 ? -13.192 -3.800 8.685 1.00 50.50 102 TYR A N 1
ATOM 799 C CA . TYR A 1 102 ? -12.416 -4.159 7.513 1.00 50.50 102 TYR A CA 1
ATOM 800 C C . TYR A 1 102 ? -13.392 -4.621 6.456 1.00 50.50 102 TYR A C 1
ATOM 802 O O . TYR A 1 102 ? -13.866 -5.759 6.451 1.00 50.50 102 TYR A O 1
ATOM 810 N N . CYS A 1 103 ? -13.667 -3.735 5.514 1.00 45.75 103 CYS A N 1
ATOM 811 C CA . CYS A 1 103 ? -14.225 -4.163 4.263 1.00 45.75 103 CYS A CA 1
ATOM 812 C C . CYS A 1 103 ? -13.078 -4.835 3.498 1.00 45.75 103 CYS A C 1
ATOM 814 O O . CYS A 1 103 ? -12.389 -4.229 2.684 1.00 45.75 103 CYS A O 1
ATOM 816 N N . LEU A 1 104 ? -12.880 -6.132 3.765 1.00 43.72 104 LEU A N 1
ATOM 817 C CA . LEU A 1 104 ? -12.060 -7.032 2.943 1.00 43.72 104 LEU A CA 1
ATOM 818 C C . LEU A 1 104 ? -12.599 -7.152 1.506 1.00 43.72 104 LEU A C 1
ATOM 820 O O . LEU A 1 104 ? -12.038 -7.871 0.676 1.00 43.72 104 LEU A O 1
ATOM 824 N N . LEU A 1 105 ? -13.686 -6.447 1.183 1.00 41.62 105 LEU A N 1
ATOM 825 C CA . LEU A 1 105 ? -14.092 -6.224 -0.182 1.00 41.62 105 LEU A CA 1
ATOM 826 C C . LEU A 1 105 ? -13.067 -5.314 -0.827 1.00 41.62 105 LEU A C 1
ATOM 828 O O . LEU A 1 105 ? -13.099 -4.095 -0.720 1.00 41.62 105 LEU A O 1
ATOM 832 N N . THR A 1 106 ? -12.198 -5.938 -1.598 1.00 39.88 106 THR A N 1
ATOM 833 C CA . THR A 1 106 ? -12.115 -5.533 -2.988 1.00 39.88 106 THR A CA 1
ATOM 834 C C . THR A 1 106 ? -11.498 -6.654 -3.816 1.00 39.88 106 THR A C 1
ATOM 836 O O . THR A 1 106 ? -10.328 -6.644 -4.194 1.00 39.88 106 THR A O 1
ATOM 839 N N . ARG A 1 107 ? -12.369 -7.578 -4.244 1.00 38.22 107 ARG A N 1
ATOM 840 C CA . ARG A 1 107 ? -12.186 -8.250 -5.542 1.00 38.22 107 ARG A CA 1
ATOM 841 C C . ARG A 1 107 ? -11.991 -7.230 -6.687 1.00 38.22 107 ARG A C 1
ATOM 843 O O . ARG A 1 107 ? -11.460 -7.606 -7.727 1.00 38.22 107 ARG A O 1
ATOM 850 N N . ALA A 1 108 ? -12.344 -5.957 -6.460 1.00 40.03 108 ALA A N 1
ATOM 851 C CA . ALA A 1 108 ? -12.323 -4.868 -7.428 1.00 40.03 108 ALA A CA 1
ATOM 852 C C . ALA A 1 108 ? -11.628 -3.560 -6.956 1.00 40.03 108 ALA A C 1
ATOM 854 O O . ALA A 1 108 ? -12.059 -2.474 -7.337 1.00 40.03 108 ALA A O 1
ATOM 855 N N . CYS A 1 109 ? -10.546 -3.595 -6.164 1.00 37.59 109 CYS A N 1
ATOM 856 C CA . CYS A 1 109 ? -9.696 -2.399 -6.002 1.00 37.59 109 CYS A CA 1
ATOM 857 C C . CYS A 1 109 ? -8.814 -2.375 -7.243 1.00 37.59 109 CYS A C 1
ATOM 859 O O . CYS A 1 109 ? -7.715 -2.924 -7.306 1.00 37.59 109 CYS A O 1
ATOM 861 N N . LEU A 1 110 ? -9.437 -1.888 -8.305 1.00 42.03 110 LEU A N 1
ATOM 862 C CA . LEU A 1 110 ? -8.939 -1.910 -9.656 1.00 42.03 110 LEU A CA 1
ATOM 863 C C . LEU A 1 110 ? -8.049 -0.701 -9.845 1.00 42.03 110 LEU A C 1
ATOM 865 O O . LEU A 1 110 ? -8.420 0.260 -10.512 1.00 42.03 110 LEU A O 1
ATOM 869 N N . ILE A 1 111 ? -6.828 -0.776 -9.336 1.00 42.91 111 ILE A N 1
ATOM 870 C CA . ILE A 1 111 ? -5.765 0.007 -9.954 1.00 42.91 111 ILE A CA 1
ATOM 871 C C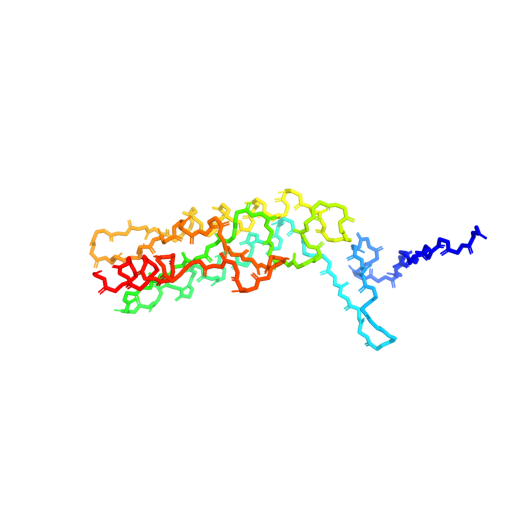 . ILE A 1 111 ? -5.315 -0.793 -11.181 1.00 42.91 111 ILE A C 1
ATOM 873 O O . ILE A 1 111 ? -4.235 -1.368 -11.206 1.00 42.91 111 ILE A O 1
ATOM 877 N N . GLY A 1 112 ? -6.215 -0.929 -12.169 1.00 40.69 112 GLY A N 1
ATOM 878 C CA . GLY A 1 112 ? -5.909 -1.627 -13.419 1.00 40.69 112 GLY A CA 1
ATOM 879 C C . GLY A 1 112 ? -7.058 -2.243 -14.225 1.00 40.69 112 GLY A C 1
ATOM 880 O O . GLY A 1 112 ? -6.876 -2.378 -15.431 1.00 40.69 112 GLY A O 1
ATOM 881 N N . ALA A 1 113 ? -8.225 -2.588 -13.661 1.00 39.03 113 ALA A N 1
ATOM 882 C CA . ALA A 1 113 ? -9.384 -2.848 -14.531 1.00 39.03 113 ALA A CA 1
ATOM 883 C C . ALA A 1 113 ? -10.147 -1.552 -14.769 1.00 39.03 113 ALA A C 1
ATOM 885 O O . ALA A 1 113 ? -10.142 -0.637 -13.943 1.00 39.03 113 ALA A O 1
ATOM 886 N N . LYS A 1 114 ? -10.755 -1.451 -15.948 1.00 31.19 114 LYS A N 1
ATOM 887 C CA . LYS A 1 114 ? -11.608 -0.323 -16.302 1.00 31.19 114 LYS A CA 1
ATOM 888 C C . LYS A 1 114 ? -12.581 -0.077 -15.148 1.00 31.19 114 LYS A C 1
ATOM 890 O O . LYS A 1 114 ? -13.326 -0.976 -14.773 1.00 31.19 114 LYS A O 1
ATOM 895 N N . ALA A 1 115 ? -12.630 1.154 -14.643 1.00 38.66 115 ALA A N 1
ATOM 896 C CA . ALA A 1 115 ? -13.622 1.590 -13.655 1.00 38.66 115 ALA A CA 1
ATOM 897 C C . ALA A 1 115 ? -15.084 1.295 -14.080 1.00 38.66 115 ALA A C 1
ATOM 899 O O . ALA A 1 115 ? -15.987 1.342 -13.256 1.00 38.66 115 ALA A O 1
ATOM 900 N N . ALA A 1 116 ? -15.311 0.964 -15.356 1.00 36.84 116 ALA A N 1
ATOM 901 C CA . ALA A 1 116 ? -16.594 0.588 -15.936 1.00 36.84 116 ALA A CA 1
ATOM 902 C C . ALA A 1 116 ? -17.075 -0.847 -15.620 1.00 36.84 116 ALA A C 1
ATOM 904 O O . ALA A 1 116 ? -18.190 -1.185 -16.000 1.00 36.84 116 ALA A O 1
ATOM 905 N N . GLU A 1 117 ? -16.270 -1.695 -14.971 1.00 39.66 117 GLU A N 1
ATOM 906 C CA . GLU A 1 117 ? -16.646 -3.091 -14.664 1.00 39.66 117 GLU A CA 1
ATOM 907 C C . GLU A 1 117 ? -17.030 -3.323 -13.195 1.00 39.66 117 GLU A C 1
ATOM 909 O O . GLU A 1 117 ? -17.452 -4.423 -12.846 1.00 39.66 117 GLU A O 1
ATOM 914 N N . VAL A 1 118 ? -16.935 -2.301 -12.334 1.00 45.28 118 VAL A N 1
ATOM 915 C CA . VAL A 1 118 ? -17.451 -2.398 -10.962 1.00 45.28 118 VAL A CA 1
ATOM 916 C C . VAL A 1 118 ? -18.966 -2.286 -11.024 1.00 45.28 118 VAL A C 1
ATOM 918 O O . VAL A 1 118 ? -19.511 -1.247 -11.407 1.00 45.28 118 VAL A O 1
ATOM 921 N N . SER A 1 119 ? -19.660 -3.365 -10.675 1.00 45.69 119 SER A N 1
ATOM 922 C CA . SER A 1 119 ? -21.119 -3.356 -10.686 1.00 45.69 119 SER A CA 1
ATOM 923 C C . SER A 1 119 ? -21.648 -2.375 -9.634 1.00 45.69 119 SER A C 1
ATOM 925 O O . SER A 1 119 ? -21.062 -2.206 -8.563 1.00 45.69 119 SER A O 1
ATOM 927 N N . HIS A 1 120 ? -22.796 -1.744 -9.902 1.00 51.03 120 HIS A N 1
ATOM 928 C CA . HIS A 1 120 ? -23.460 -0.874 -8.923 1.00 51.03 120 HIS A CA 1
ATOM 929 C C . HIS A 1 120 ? -23.688 -1.597 -7.580 1.00 51.03 120 HIS A C 1
ATOM 931 O O . HIS A 1 120 ? -23.568 -0.992 -6.520 1.00 51.03 120 HIS A O 1
ATOM 937 N N . ALA A 1 121 ? -23.900 -2.917 -7.626 1.00 49.72 121 ALA A N 1
ATOM 938 C CA . ALA A 1 121 ? -24.044 -3.780 -6.458 1.00 49.72 121 ALA A CA 1
ATOM 939 C C . ALA A 1 121 ? -22.776 -3.863 -5.581 1.00 49.72 121 ALA A C 1
ATOM 941 O O . ALA A 1 121 ? -22.886 -3.924 -4.359 1.00 49.72 121 ALA A O 1
ATOM 942 N N . GLU A 1 122 ? -21.572 -3.828 -6.162 1.00 49.56 122 GLU A N 1
ATOM 943 C CA . GLU A 1 122 ? -20.315 -3.812 -5.394 1.00 49.56 122 GLU A CA 1
ATOM 944 C C . GLU A 1 122 ? -20.085 -2.460 -4.700 1.00 49.56 122 GLU A C 1
ATOM 946 O O . GLU A 1 122 ? -19.606 -2.422 -3.565 1.00 49.56 122 GLU A O 1
ATOM 951 N N . LEU A 1 123 ? -20.491 -1.353 -5.337 1.00 52.94 123 LEU A N 1
ATOM 952 C CA . LEU A 1 123 ? -20.481 -0.014 -4.730 1.00 52.94 123 LEU A CA 1
ATOM 953 C C . LEU A 1 123 ? -21.547 0.137 -3.632 1.00 52.94 123 LEU A C 1
ATOM 955 O O . LEU A 1 123 ? -21.315 0.826 -2.635 1.00 52.94 123 LEU A O 1
ATOM 959 N N . GLU A 1 124 ? -22.703 -0.510 -3.780 1.00 52.00 124 GLU A N 1
ATOM 960 C CA . GLU A 1 124 ? -23.721 -0.547 -2.731 1.00 52.00 124 GLU A CA 1
ATOM 961 C C . GLU A 1 124 ? -23.284 -1.397 -1.538 1.00 52.00 124 GLU A C 1
ATOM 963 O O . GLU A 1 124 ? -23.400 -0.929 -0.412 1.00 52.00 124 GLU A O 1
ATOM 968 N N . LEU A 1 125 ? -22.697 -2.581 -1.738 1.00 50.09 125 LEU A N 1
ATOM 969 C CA . LEU A 1 125 ? -22.105 -3.373 -0.647 1.00 50.09 125 LEU A CA 1
ATOM 970 C C . LEU A 1 125 ? -21.033 -2.588 0.127 1.00 50.09 125 LEU A C 1
ATOM 972 O O . LEU A 1 125 ? -20.986 -2.666 1.354 1.00 50.09 125 LEU A O 1
ATOM 976 N N . PHE A 1 126 ? -20.228 -1.778 -0.567 1.00 49.94 126 PHE A N 1
ATOM 977 C CA . PHE A 1 126 ? -19.278 -0.851 0.054 1.00 49.94 126 PHE A CA 1
ATOM 978 C C . PHE A 1 126 ? -19.984 0.212 0.916 1.00 49.94 126 PHE A C 1
ATOM 980 O O . PHE A 1 126 ? -19.608 0.436 2.067 1.00 49.94 126 PHE A O 1
ATOM 987 N N . ARG A 1 127 ? -21.057 0.832 0.402 1.00 48.09 127 ARG A N 1
ATOM 988 C CA . ARG A 1 127 ? -21.871 1.795 1.165 1.00 48.09 127 ARG A CA 1
ATOM 989 C C . ARG A 1 127 ? -22.580 1.158 2.362 1.00 48.09 127 ARG A C 1
ATOM 991 O O . ARG A 1 127 ? -22.582 1.749 3.436 1.00 48.09 127 ARG A O 1
ATOM 998 N N . TYR A 1 128 ? -23.161 -0.028 2.198 1.00 47.41 128 TYR A N 1
ATOM 999 C CA . TYR A 1 128 ? -23.925 -0.717 3.239 1.00 47.41 128 TYR A CA 1
ATOM 1000 C C . TYR A 1 128 ? -23.035 -1.365 4.312 1.00 47.41 128 TYR A C 1
ATOM 1002 O O . TYR A 1 128 ? -23.464 -1.462 5.460 1.00 47.41 128 TYR A O 1
ATOM 1010 N N . GLY A 1 129 ? -21.809 -1.780 3.971 1.00 46.84 129 GLY A N 1
ATOM 1011 C CA . GLY A 1 129 ? -20.861 -2.398 4.905 1.00 46.84 129 GLY A CA 1
ATOM 1012 C C . GLY A 1 129 ? -20.082 -1.404 5.776 1.00 46.84 129 GLY A C 1
ATOM 1013 O O . GLY A 1 129 ? -19.817 -1.700 6.940 1.00 46.84 129 GLY A O 1
ATOM 1014 N N . CYS A 1 130 ? -19.745 -0.220 5.247 1.00 41.00 130 CYS A N 1
ATOM 1015 C CA . CYS A 1 130 ? -18.973 0.793 5.979 1.00 41.00 130 CYS A CA 1
ATOM 1016 C C . CYS A 1 130 ? -19.831 1.754 6.840 1.00 41.00 130 CYS A C 1
ATOM 1018 O O . CYS A 1 130 ? -19.271 2.448 7.683 1.00 41.00 130 CYS A O 1
ATOM 1020 N N . TYR A 1 131 ? -21.158 1.832 6.638 1.00 39.03 131 TYR A N 1
ATOM 1021 C CA . TYR A 1 131 ? -22.049 2.798 7.323 1.00 39.03 131 TYR A CA 1
ATOM 1022 C C . TYR A 1 131 ? -23.145 2.186 8.215 1.00 39.03 131 TYR A C 1
ATOM 1024 O O . TYR A 1 131 ? -24.016 2.922 8.681 1.00 39.03 131 TYR A O 1
ATOM 1032 N N . ARG A 1 132 ? -23.129 0.874 8.476 1.00 43.41 132 ARG A N 1
ATOM 1033 C CA . ARG A 1 132 ? -23.961 0.288 9.543 1.00 43.41 132 ARG A CA 1
ATOM 1034 C C . ARG A 1 132 ? -23.243 0.354 10.885 1.00 43.41 132 ARG A C 1
ATOM 1036 O O . ARG A 1 132 ? -22.026 0.097 10.917 1.00 43.41 132 ARG A O 1
#

InterPro domains:
  IPR051353 Tobamovirus Resistance UPF0261 [PTHR31862] (18-99)
  IPR056778 UPF0261, C-terminal domain [PF23189] (17-95)